Protein AF-A0A6J3GTP8-F1 (afdb_monomer)

InterPro domains:
  IPR017246 Snapin [PTHR31305] (2-106)
  IPR028119 Snapin/Pallidin/Snn1 [PF14712] (23-104)

Organism: Sapajus apella (NCBI:txid9515)

pLDDT: mean 83.68, std 18.58, range [39.62, 98.19]

Mean predicted aligned error: 17.19 Å

Secondary structure (DSSP, 8-state):
-----------------PPPHHHHHHHHHHHHHHHHHHHHHHHHHHHHHHHHHHHHHHHHHHHHHHHHHHHHT-----HHHHHHHHHHHHHHHHHHHHHHHHHHHHHHH--

Sequence (111 aa):
MAGAGSAAVSGAGTPVAGPTGRDLFAEGLLEFLRPAVQQLDSHVHAVRESQVELREQIDNLATELCRINEDQKVALDLDPYVKKLLNARRRVVLVNNILQNAQAWIWVIDN

Foldseek 3Di:
DDDDDDDDDDDDDPPPPDQDPVNVVVVVVCVVCVVVVVVVVVVVVVVVVVVVVVVVVVVVVVVVVVVVVVVPVVPVPCVVVVVVVVVVVVVVVVVVVVVVVVVVVVVVVVD

Solvent-accessible surface area (backbone atoms only — not comparable to full-atom values): 6621 Å² total; per-residue (Å²): 135,86,82,90,81,88,80,93,84,75,90,73,78,75,75,78,78,64,77,48,77,65,51,55,50,52,49,52,52,50,62,66,46,43,60,59,53,52,51,50,52,50,51,52,50,53,50,52,51,52,53,51,54,51,48,52,52,50,54,51,49,52,51,51,52,50,50,50,50,55,63,59,63,61,65,75,75,52,63,69,55,51,51,52,50,51,52,50,51,51,50,52,52,50,53,49,52,53,49,54,52,54,51,52,54,50,55,64,71,79,104

Structure (mmCIF, N/CA/C/O backbone):
data_AF-A0A6J3GTP8-F1
#
_entry.id   AF-A0A6J3GTP8-F1
#
loop_
_atom_site.group_PDB
_atom_site.id
_atom_site.type_symbol
_atom_site.label_atom_id
_atom_site.label_alt_id
_atom_site.label_comp_id
_atom_site.label_asym_id
_atom_site.label_entity_id
_atom_site.label_seq_id
_atom_site.pdbx_PDB_ins_code
_atom_site.Cartn_x
_atom_site.Cartn_y
_atom_site.Cartn_z
_atom_site.occupancy
_atom_site.B_iso_or_equiv
_atom_site.auth_seq_id
_atom_site.auth_comp_id
_atom_site.auth_asym_id
_atom_site.auth_atom_id
_atom_site.pdbx_PDB_model_num
ATOM 1 N N . MET A 1 1 ? -63.842 35.497 72.737 1.00 43.06 1 MET A N 1
ATOM 2 C CA . MET A 1 1 ? -64.300 34.371 71.895 1.00 43.06 1 MET A CA 1
ATOM 3 C C . MET A 1 1 ? -63.041 33.707 71.350 1.00 43.06 1 MET A C 1
ATOM 5 O O . MET A 1 1 ? -62.401 34.299 70.501 1.00 43.06 1 MET A O 1
ATOM 9 N N . ALA A 1 2 ? -62.436 32.793 72.114 1.00 41.97 2 ALA A N 1
ATOM 10 C CA . ALA A 1 2 ? -62.567 31.334 71.947 1.00 41.97 2 ALA A CA 1
ATOM 11 C C . ALA A 1 2 ? -61.969 30.869 70.593 1.00 41.97 2 ALA A C 1
ATOM 13 O O . ALA A 1 2 ? -62.424 31.326 69.559 1.00 41.97 2 ALA A O 1
ATOM 14 N N . GLY A 1 3 ? -60.954 30.008 70.516 1.00 41.97 3 GLY A N 1
ATOM 15 C CA . GLY A 1 3 ? -60.426 29.107 71.531 1.00 41.97 3 GLY A CA 1
ATOM 16 C C . GLY A 1 3 ? -59.023 28.586 71.218 1.00 41.97 3 GLY A C 1
ATOM 17 O O . GLY A 1 3 ? -58.453 28.815 70.155 1.00 41.97 3 GLY A O 1
ATOM 18 N N . ALA A 1 4 ? -58.490 27.909 72.229 1.00 49.91 4 ALA A N 1
ATOM 19 C CA . ALA A 1 4 ? -57.257 27.147 72.217 1.00 49.91 4 ALA A CA 1
ATOM 20 C C . ALA A 1 4 ? -57.395 25.850 71.403 1.00 49.91 4 ALA A C 1
ATOM 22 O O . ALA A 1 4 ? -58.482 25.285 71.303 1.00 49.91 4 ALA A O 1
ATOM 23 N N . GLY A 1 5 ? -56.266 25.344 70.907 1.00 43.97 5 GLY A N 1
ATOM 24 C CA . GLY A 1 5 ? -56.158 24.038 70.261 1.00 43.97 5 GLY A CA 1
ATOM 25 C C . GLY A 1 5 ? -54.718 23.539 70.284 1.00 43.97 5 GLY A C 1
ATOM 26 O O . GLY A 1 5 ? -54.001 23.645 69.299 1.00 43.97 5 GLY A O 1
ATOM 27 N N . SER A 1 6 ? -54.301 23.055 71.451 1.00 52.78 6 SER A N 1
ATOM 28 C CA . SER A 1 6 ? -53.083 22.275 71.680 1.00 52.78 6 SER A CA 1
ATOM 29 C C . SER A 1 6 ? -53.227 20.874 71.078 1.00 52.78 6 SER A C 1
ATOM 31 O O . SER A 1 6 ? -54.274 20.264 71.281 1.00 52.78 6 SER A O 1
ATOM 33 N N . ALA A 1 7 ? -52.189 20.346 70.420 1.00 41.19 7 ALA A N 1
ATOM 34 C CA . ALA A 1 7 ? -51.840 18.920 70.459 1.00 41.19 7 ALA A CA 1
ATOM 35 C C . ALA A 1 7 ? -50.484 18.673 69.780 1.00 41.19 7 ALA A C 1
ATOM 37 O O . ALA A 1 7 ? -50.348 18.719 68.560 1.00 41.19 7 ALA A O 1
ATOM 38 N N . ALA A 1 8 ? -49.485 18.370 70.604 1.00 50.09 8 ALA A N 1
ATOM 39 C CA . ALA A 1 8 ? -48.309 17.619 70.201 1.00 50.09 8 ALA A CA 1
ATOM 40 C C . ALA A 1 8 ? -48.705 16.167 69.890 1.00 50.09 8 ALA A C 1
ATOM 42 O O . ALA A 1 8 ? -49.363 15.554 70.722 1.00 50.09 8 ALA A O 1
ATOM 43 N N . VAL A 1 9 ? -48.287 15.636 68.737 1.00 43.69 9 VAL A N 1
ATOM 44 C CA . VAL A 1 9 ? -48.108 14.205 68.388 1.00 43.69 9 VAL A CA 1
ATOM 45 C C . VAL A 1 9 ? -47.603 14.217 66.931 1.00 43.69 9 VAL A C 1
ATOM 47 O O . VAL A 1 9 ? -48.075 15.015 66.137 1.00 43.69 9 VAL A O 1
ATOM 50 N N . SER A 1 10 ? -46.631 13.464 66.443 1.00 43.34 10 SER A N 1
ATOM 51 C CA . SER A 1 10 ? -45.935 12.286 66.919 1.00 43.34 10 SER A CA 1
ATOM 52 C C . SER A 1 10 ? -44.626 12.215 66.140 1.00 43.34 10 SER A C 1
ATOM 54 O O . SER A 1 10 ? -44.579 12.608 64.972 1.00 43.34 10 SER A O 1
ATOM 56 N N . GLY A 1 11 ? -43.584 11.664 66.755 1.00 48.56 11 GLY A N 1
ATOM 57 C CA . GLY A 1 11 ? -42.395 11.258 66.025 1.00 48.56 11 GLY A CA 1
ATOM 58 C C . GLY A 1 11 ? -42.757 10.276 64.912 1.00 48.56 11 GLY A C 1
ATOM 59 O O . GLY A 1 11 ? -43.369 9.240 65.154 1.00 48.56 11 GLY A O 1
ATOM 60 N N . ALA A 1 12 ? -42.339 10.594 63.696 1.00 41.25 12 ALA A N 1
ATOM 61 C CA . ALA A 1 12 ? -42.104 9.609 62.661 1.00 41.25 12 ALA A CA 1
ATOM 62 C C . ALA A 1 12 ? -40.650 9.801 62.256 1.00 41.25 12 ALA A C 1
ATOM 64 O O . ALA A 1 12 ? -40.330 10.589 61.367 1.00 41.25 12 ALA A O 1
ATOM 65 N N . GLY A 1 13 ? -39.762 9.126 62.991 1.00 39.62 13 GLY A N 1
ATOM 66 C CA . GLY A 1 13 ? -38.442 8.831 62.469 1.00 39.62 13 GLY A CA 1
ATOM 67 C C . GLY A 1 13 ? -38.659 8.199 61.106 1.00 39.62 13 GLY A C 1
ATOM 68 O O . GLY A 1 13 ? -39.294 7.150 60.999 1.00 39.62 13 GLY A O 1
ATOM 69 N N . THR A 1 14 ? -38.206 8.886 60.064 1.00 46.69 14 THR A N 1
ATOM 70 C CA . THR A 1 14 ? -38.001 8.269 58.767 1.00 46.69 14 THR A CA 1
ATOM 71 C C . THR A 1 14 ? -37.188 7.009 59.037 1.00 46.69 14 THR A C 1
ATOM 73 O O . THR A 1 14 ? -36.097 7.115 59.607 1.00 46.69 14 THR A O 1
ATOM 76 N N . PRO A 1 15 ? -37.699 5.804 58.719 1.00 47.44 15 PRO A N 1
ATOM 77 C CA . PRO A 1 15 ? -36.832 4.652 58.724 1.00 47.44 15 PRO A CA 1
ATOM 78 C C . PRO A 1 15 ? -35.790 4.991 57.669 1.00 47.44 15 PRO A C 1
ATOM 80 O O . PRO A 1 15 ? -36.115 5.154 56.491 1.00 47.44 15 PRO A O 1
ATOM 83 N N . VAL A 1 16 ? -34.552 5.206 58.113 1.00 53.72 16 VAL A N 1
ATOM 84 C CA . VAL A 1 16 ? -33.412 5.149 57.217 1.00 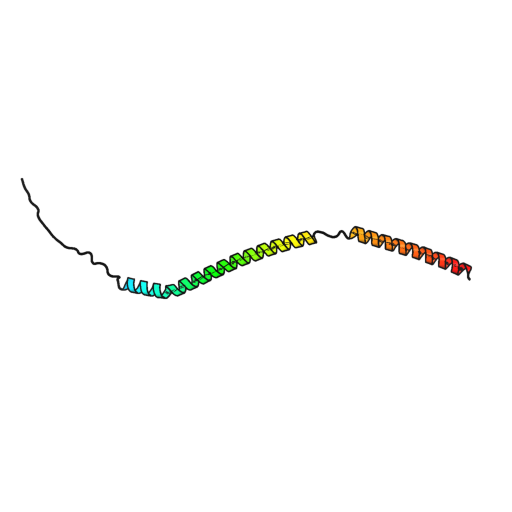53.72 16 VAL A CA 1
ATOM 85 C C . VAL A 1 16 ? -33.558 3.774 56.575 1.00 53.72 16 VAL A C 1
ATOM 87 O O . VAL A 1 16 ? -33.486 2.745 57.249 1.00 53.72 16 VAL A O 1
ATOM 90 N N . ALA A 1 17 ? -33.982 3.757 55.314 1.00 55.81 17 ALA A N 1
ATOM 91 C CA . ALA A 1 17 ? -34.091 2.535 54.556 1.00 55.81 17 ALA A CA 1
ATOM 92 C C . ALA A 1 17 ? -32.646 2.097 54.358 1.00 55.81 17 ALA A C 1
ATOM 94 O O . ALA A 1 17 ? -31.968 2.539 53.433 1.00 55.81 17 ALA A O 1
ATOM 95 N N . GLY A 1 18 ? -32.142 1.309 55.310 1.00 63.00 18 GLY A N 1
ATOM 96 C CA . GLY A 1 18 ? -30.959 0.504 55.080 1.00 63.00 18 GLY A CA 1
ATOM 97 C C . GLY A 1 18 ? -31.180 -0.258 53.776 1.00 63.00 18 GLY A C 1
ATOM 98 O O . GLY A 1 18 ? -32.334 -0.594 53.470 1.00 63.00 18 GLY A O 1
ATOM 99 N N . PRO A 1 19 ? -30.118 -0.471 52.988 1.00 60.38 19 PRO A N 1
ATOM 100 C CA . PRO A 1 19 ? -30.245 -1.070 51.670 1.00 60.38 19 PRO A CA 1
ATOM 101 C C . PRO A 1 19 ? -31.067 -2.347 51.809 1.00 60.38 19 PRO A C 1
ATOM 103 O O . PRO A 1 19 ? -30.777 -3.206 52.649 1.00 60.38 19 PRO A O 1
ATOM 106 N N . THR A 1 20 ? -32.173 -2.423 51.067 1.00 77.56 20 THR A N 1
ATOM 107 C CA . THR A 1 20 ? -33.034 -3.600 51.147 1.00 77.56 20 THR A CA 1
ATOM 108 C C . THR A 1 20 ? -32.213 -4.808 50.694 1.00 77.56 20 THR A C 1
ATOM 110 O O . THR A 1 20 ? -31.277 -4.662 49.911 1.00 77.56 20 THR A O 1
ATOM 113 N N . GLY A 1 21 ? -32.534 -6.028 51.141 1.00 80.19 21 GLY A N 1
ATOM 114 C CA . GLY A 1 21 ? -31.805 -7.228 50.688 1.00 80.19 21 GLY A CA 1
ATOM 115 C C . GLY A 1 21 ? -31.741 -7.357 49.154 1.00 80.19 21 GLY A C 1
ATOM 116 O O . GLY A 1 21 ? -30.821 -7.965 48.613 1.00 80.19 21 GLY A O 1
ATOM 117 N N . ARG A 1 22 ? -32.683 -6.712 48.453 1.00 85.06 22 ARG A N 1
ATOM 118 C CA . ARG A 1 22 ? -32.702 -6.560 46.998 1.00 85.06 22 ARG A CA 1
ATOM 119 C C . ARG A 1 22 ? -31.601 -5.636 46.467 1.00 85.06 22 ARG A C 1
ATOM 121 O O . ARG A 1 22 ? -31.025 -5.950 45.432 1.00 85.06 22 ARG A O 1
ATOM 128 N N . ASP A 1 23 ? -31.310 -4.537 47.155 1.00 87.50 23 ASP A N 1
ATOM 129 C CA . ASP A 1 23 ? -30.273 -3.575 46.766 1.00 87.50 23 ASP A CA 1
ATOM 130 C C . ASP A 1 23 ? -28.876 -4.169 46.977 1.00 87.50 23 ASP A C 1
ATOM 132 O O . ASP A 1 23 ? -28.047 -4.105 46.077 1.00 87.50 23 ASP A O 1
ATOM 136 N N . LEU A 1 24 ? -28.655 -4.863 48.099 1.00 88.25 24 LEU A N 1
ATOM 137 C CA . LEU A 1 24 ? -27.399 -5.578 48.378 1.00 88.25 24 LEU A CA 1
ATOM 138 C C . LEU A 1 24 ? -27.125 -6.689 47.353 1.00 88.25 24 LEU A C 1
ATOM 140 O O . LEU A 1 24 ? -25.993 -6.885 46.915 1.00 88.25 24 LEU A O 1
ATOM 144 N N . PHE A 1 25 ? -28.168 -7.417 46.948 1.00 91.38 25 PHE A N 1
ATOM 145 C CA . PHE A 1 25 ? -28.054 -8.438 45.909 1.00 91.38 25 PHE A CA 1
ATOM 146 C C . PHE A 1 25 ? -27.765 -7.829 44.532 1.00 91.38 25 PHE A C 1
ATOM 148 O O . PHE A 1 25 ? -26.906 -8.328 43.804 1.00 91.38 25 PHE A O 1
ATOM 155 N N . ALA A 1 26 ? -28.465 -6.750 44.172 1.00 91.69 26 ALA A N 1
ATOM 156 C CA . ALA A 1 26 ? -28.234 -6.044 42.916 1.00 91.69 26 ALA A CA 1
ATOM 157 C C . ALA A 1 26 ? -26.812 -5.468 42.849 1.00 91.69 26 ALA A C 1
ATOM 159 O O . ALA A 1 26 ? -26.161 -5.572 41.811 1.00 91.69 26 ALA A O 1
ATOM 160 N N . GLU A 1 27 ? -26.311 -4.923 43.956 1.00 92.06 27 GLU A N 1
ATOM 161 C CA . GLU A 1 27 ? -24.948 -4.411 44.067 1.00 92.06 27 GLU A CA 1
ATOM 162 C C . GLU A 1 27 ? -23.911 -5.528 43.917 1.00 92.06 27 GLU A C 1
ATOM 164 O O . GLU A 1 27 ? -23.019 -5.411 43.079 1.00 92.06 27 GLU A O 1
ATOM 169 N N . GLY A 1 28 ? -24.094 -6.666 44.596 1.00 93.38 28 GLY A N 1
ATOM 170 C CA . GLY A 1 28 ? -23.220 -7.831 44.430 1.00 93.38 28 GLY A CA 1
ATOM 171 C C . GLY A 1 28 ? -23.214 -8.394 43.001 1.00 93.38 28 GLY A C 1
ATOM 172 O O . GLY A 1 28 ? -22.165 -8.781 42.487 1.00 93.38 28 GLY A O 1
ATOM 173 N N . LEU A 1 29 ? -24.363 -8.394 42.315 1.00 94.12 29 LEU A N 1
ATOM 174 C CA . LEU A 1 29 ? -24.451 -8.809 40.911 1.00 94.12 29 LEU A CA 1
ATOM 175 C C . LEU A 1 29 ? -23.733 -7.825 39.975 1.00 94.12 29 LEU A C 1
ATOM 177 O O . LEU A 1 29 ? -23.052 -8.247 39.040 1.00 94.12 29 LEU A O 1
ATOM 181 N N . LEU A 1 30 ? -23.859 -6.518 40.220 1.00 91.81 30 LEU A N 1
ATOM 182 C CA . LEU A 1 30 ? -23.139 -5.493 39.460 1.00 91.81 30 LEU A CA 1
ATOM 183 C C . LEU A 1 30 ? -21.632 -5.576 39.688 1.00 91.81 30 LEU A C 1
ATOM 185 O O . LEU A 1 30 ? -20.862 -5.408 38.745 1.00 91.81 30 LEU A O 1
ATOM 189 N N . GLU A 1 31 ? -21.206 -5.845 40.916 1.00 94.00 31 GLU A N 1
ATOM 190 C CA . GLU A 1 31 ? -19.798 -5.997 41.268 1.00 94.00 31 GLU A CA 1
ATOM 191 C C . GLU A 1 31 ? -19.192 -7.253 40.630 1.00 94.00 31 GLU A C 1
ATOM 193 O O . GLU A 1 31 ? -18.080 -7.203 40.105 1.00 94.00 31 GLU A O 1
ATOM 198 N N . PHE A 1 32 ? -19.971 -8.334 40.540 1.00 95.56 32 PHE A N 1
ATOM 199 C CA . PHE A 1 32 ? -19.606 -9.535 39.791 1.00 95.56 32 PHE A CA 1
ATOM 200 C C . PHE A 1 32 ? -19.488 -9.294 38.275 1.00 95.56 32 PHE A C 1
ATOM 202 O O . PHE A 1 32 ? -18.561 -9.795 37.641 1.00 95.56 32 PHE A O 1
ATOM 209 N N . LEU A 1 33 ? -20.402 -8.521 37.674 1.00 95.06 33 LEU A N 1
ATOM 210 C CA . LEU A 1 33 ? -20.398 -8.244 36.229 1.00 95.06 33 LEU A CA 1
ATOM 211 C C . LEU A 1 33 ? -19.394 -7.160 35.812 1.00 95.06 33 LEU A C 1
ATOM 213 O O . LEU A 1 33 ? -18.968 -7.128 34.656 1.00 95.06 33 LEU A O 1
ATOM 217 N N . ARG A 1 34 ? -18.996 -6.280 36.735 1.00 95.38 34 ARG A N 1
ATOM 218 C CA . ARG A 1 34 ? -18.054 -5.178 36.498 1.00 95.38 34 ARG A CA 1
ATOM 219 C C . ARG A 1 34 ? -16.780 -5.584 35.740 1.00 95.38 34 ARG A C 1
ATOM 221 O O . ARG A 1 34 ? -16.493 -4.919 34.745 1.00 95.38 34 ARG A O 1
ATOM 228 N N . PRO A 1 35 ? -16.034 -6.640 36.122 1.00 95.44 35 PRO A N 1
ATOM 229 C CA . PRO A 1 35 ? -14.835 -7.046 35.386 1.00 95.44 35 PRO A CA 1
ATOM 230 C C . PRO A 1 35 ? -15.132 -7.461 33.938 1.00 95.44 35 PRO A C 1
ATOM 232 O O . PRO A 1 35 ? -14.366 -7.119 33.042 1.00 95.44 35 PRO A O 1
ATOM 235 N N . ALA A 1 36 ? -16.261 -8.130 33.678 1.00 96.00 36 ALA A N 1
ATOM 236 C CA . ALA A 1 36 ? -16.642 -8.529 32.323 1.00 96.00 36 ALA A CA 1
ATOM 237 C C . ALA A 1 36 ? -16.977 -7.314 31.440 1.00 96.00 36 ALA A C 1
ATOM 239 O O . ALA A 1 36 ? -16.579 -7.262 30.277 1.00 96.00 36 ALA A O 1
ATOM 240 N N . VAL A 1 37 ? -17.660 -6.310 32.001 1.00 96.31 37 VAL A N 1
ATOM 241 C CA . VAL A 1 37 ? -17.970 -5.056 31.294 1.00 96.31 37 VAL A CA 1
ATOM 242 C C . VAL A 1 37 ? -16.697 -4.260 31.002 1.00 96.31 37 VAL A C 1
ATOM 244 O O . VAL A 1 37 ? -16.531 -3.776 29.888 1.00 96.31 37 VAL A O 1
ATOM 247 N N . GLN A 1 38 ? -15.775 -4.165 31.963 1.00 97.12 38 GLN A N 1
ATOM 248 C CA . GLN A 1 38 ? -14.488 -3.487 31.768 1.00 97.12 38 GLN A CA 1
ATOM 249 C C . GLN A 1 38 ? -13.628 -4.180 30.707 1.00 97.12 38 GLN A C 1
ATOM 251 O O . GLN A 1 38 ? -13.015 -3.517 29.872 1.00 97.12 38 GLN A O 1
ATOM 256 N N . GLN A 1 39 ? -13.607 -5.513 30.707 1.00 97.38 39 GLN A N 1
ATOM 257 C CA . GLN A 1 39 ? -12.888 -6.280 29.699 1.00 97.38 39 GLN A CA 1
ATOM 258 C C . GLN A 1 39 ? -13.490 -6.062 28.305 1.00 97.38 39 GLN A C 1
ATOM 260 O O . GLN A 1 39 ? -12.753 -5.823 27.350 1.00 97.38 39 GLN A O 1
ATOM 265 N N . LEU A 1 40 ? -14.821 -6.086 28.184 1.00 97.38 40 LEU A N 1
ATOM 266 C CA . LEU A 1 40 ? -15.501 -5.783 26.926 1.00 97.38 40 LEU A CA 1
ATOM 267 C C . LEU A 1 40 ? -15.181 -4.363 26.441 1.00 97.38 40 LEU A C 1
ATOM 269 O O . LEU A 1 40 ? -14.870 -4.187 25.266 1.00 97.38 40 LEU A O 1
ATOM 273 N N . ASP A 1 41 ? -15.216 -3.372 27.330 1.00 98.00 41 ASP A N 1
ATOM 274 C CA . ASP A 1 41 ? -14.910 -1.981 26.987 1.00 98.00 41 ASP A CA 1
ATOM 275 C C . ASP A 1 41 ? -13.462 -1.812 26.501 1.00 98.00 41 ASP A C 1
ATOM 277 O O . ASP A 1 41 ? -13.212 -1.145 25.496 1.00 98.00 41 ASP A O 1
ATOM 281 N N . SER A 1 42 ? -12.514 -2.508 27.137 1.00 97.75 42 SER A N 1
ATOM 282 C CA . SER A 1 42 ? -11.121 -2.566 26.686 1.00 97.75 42 SER A CA 1
ATOM 283 C C . SER A 1 42 ? -10.992 -3.187 25.291 1.00 97.75 42 SER A C 1
ATOM 285 O O . SER A 1 42 ? -10.293 -2.638 24.439 1.00 97.75 42 SER A O 1
ATOM 287 N N . HIS A 1 43 ? -11.705 -4.283 25.014 1.00 97.88 43 HIS A N 1
ATOM 288 C CA . HIS A 1 43 ? -11.716 -4.885 23.680 1.00 97.88 43 HIS A CA 1
ATOM 289 C C . HIS A 1 43 ? -12.334 -3.954 22.629 1.00 97.88 43 HIS A C 1
ATOM 291 O O . HIS A 1 43 ? -11.802 -3.849 21.525 1.00 97.88 43 HIS A O 1
ATOM 297 N N . VAL A 1 44 ? -13.421 -3.250 22.960 1.00 98.19 44 VAL A N 1
ATOM 298 C CA . VAL A 1 44 ? -14.045 -2.262 22.065 1.00 98.19 44 VAL A CA 1
ATOM 299 C C . VAL A 1 44 ? -13.075 -1.122 21.753 1.00 98.19 44 VAL A C 1
ATOM 301 O O . VAL A 1 44 ? -12.944 -0.742 20.588 1.00 98.19 44 VAL A O 1
ATOM 304 N N . HIS A 1 45 ? -12.355 -0.618 22.758 1.00 98.06 45 HIS A N 1
ATOM 305 C CA . HIS A 1 45 ? -11.322 0.398 22.562 1.00 98.06 45 HIS A CA 1
ATOM 306 C C . HIS A 1 45 ? -10.197 -0.104 21.651 1.00 98.06 45 HIS A C 1
ATOM 308 O O . HIS A 1 45 ? -9.893 0.554 20.658 1.00 98.06 45 HIS A O 1
ATOM 314 N N . ALA A 1 46 ? -9.655 -1.296 21.911 1.00 97.25 46 ALA A N 1
ATOM 315 C CA . ALA A 1 46 ? -8.587 -1.878 21.097 1.00 97.25 46 ALA A CA 1
ATOM 316 C C . ALA A 1 46 ? -9.009 -2.084 19.631 1.00 97.25 46 ALA A C 1
ATOM 318 O O . ALA A 1 46 ? -8.259 -1.778 18.703 1.00 97.25 46 ALA A O 1
ATOM 319 N N . VAL A 1 47 ? -10.238 -2.558 19.397 1.00 98.00 47 VAL A N 1
ATOM 320 C CA . VAL A 1 47 ? -10.782 -2.697 18.037 1.00 98.00 47 VAL A CA 1
ATOM 321 C C . VAL A 1 47 ? -10.914 -1.333 17.369 1.00 98.00 47 VAL A C 1
ATOM 323 O O . VAL A 1 47 ? -10.568 -1.189 16.199 1.00 98.00 47 VAL A O 1
ATOM 326 N N . ARG A 1 48 ? -11.393 -0.318 18.094 1.00 97.50 48 ARG A N 1
ATOM 327 C CA . ARG A 1 48 ? -11.526 1.037 17.555 1.00 97.50 48 ARG A CA 1
ATOM 328 C C . ARG A 1 48 ? -10.172 1.617 17.151 1.00 97.50 48 ARG A C 1
ATOM 330 O O . ARG A 1 48 ? -10.088 2.213 16.082 1.00 97.50 48 ARG A O 1
ATOM 337 N N . GLU A 1 49 ? -9.141 1.438 17.970 1.00 97.75 49 GLU A N 1
ATOM 338 C CA . GLU A 1 49 ? -7.773 1.867 17.656 1.00 97.75 49 GLU A CA 1
ATOM 339 C C . GLU A 1 49 ? -7.243 1.161 16.406 1.00 97.75 49 GLU A C 1
ATOM 341 O O . GLU A 1 49 ? -6.838 1.828 15.456 1.00 97.75 49 GLU A O 1
ATOM 346 N N . SER A 1 50 ? -7.368 -0.167 16.342 1.00 96.38 50 SER A N 1
ATOM 347 C CA . SER A 1 50 ? -6.950 -0.949 15.172 1.00 96.38 50 SER A CA 1
ATOM 348 C C . SER A 1 50 ? -7.680 -0.533 13.887 1.00 96.38 50 SER A C 1
ATOM 350 O O . SER A 1 50 ? -7.081 -0.489 12.816 1.00 96.38 50 SER A O 1
ATOM 352 N N . GLN A 1 51 ? -8.965 -0.176 13.975 1.00 96.25 51 GLN A N 1
ATOM 353 C CA . GLN A 1 51 ? -9.737 0.319 12.829 1.00 96.25 51 GLN A CA 1
ATOM 354 C C . GLN A 1 51 ? -9.287 1.708 12.360 1.00 96.25 51 GLN A C 1
ATOM 356 O O . GLN A 1 51 ? -9.344 1.998 11.164 1.00 96.25 51 GLN A O 1
ATOM 361 N N . VAL A 1 52 ? -8.858 2.579 13.279 1.00 96.69 52 VAL A N 1
ATOM 362 C CA . VAL A 1 52 ? -8.285 3.884 12.919 1.00 96.69 52 VAL A CA 1
ATOM 363 C C . VAL A 1 52 ? -6.943 3.687 12.220 1.00 96.69 52 VAL A C 1
ATOM 365 O O . VAL A 1 52 ? -6.763 4.217 11.127 1.00 96.69 52 VAL A O 1
ATOM 368 N N . GLU A 1 53 ? -6.061 2.863 12.786 1.00 96.81 53 GLU A N 1
ATOM 369 C CA . GLU A 1 53 ? -4.756 2.553 12.193 1.00 96.81 53 GLU A CA 1
ATOM 370 C C . GLU A 1 53 ? -4.900 1.922 10.801 1.00 96.81 53 GLU A C 1
ATOM 372 O O . GLU A 1 53 ? -4.244 2.343 9.850 1.00 96.81 53 GLU A O 1
ATOM 377 N N . LEU A 1 54 ? -5.809 0.954 10.643 1.00 96.25 54 LEU A N 1
ATOM 378 C CA . LEU A 1 54 ? -6.067 0.325 9.350 1.00 96.25 54 LEU A CA 1
ATOM 379 C C . LEU A 1 54 ? -6.537 1.346 8.310 1.00 96.25 54 LEU A C 1
ATOM 381 O O . LEU A 1 54 ? -6.121 1.279 7.154 1.00 96.25 54 LEU A O 1
ATOM 385 N N . ARG A 1 55 ? -7.391 2.301 8.702 1.00 95.06 55 ARG A N 1
ATOM 386 C CA . ARG A 1 55 ? -7.833 3.361 7.791 1.00 95.06 55 ARG A CA 1
ATOM 387 C C . ARG A 1 55 ? -6.665 4.241 7.356 1.00 95.06 55 ARG A C 1
ATOM 389 O O . ARG A 1 55 ? -6.521 4.473 6.162 1.00 95.06 55 ARG A O 1
ATOM 396 N N . GLU A 1 56 ? -5.803 4.647 8.284 1.00 96.38 56 GLU A N 1
ATOM 397 C CA . GLU A 1 56 ? -4.594 5.411 7.951 1.00 96.38 56 GLU A CA 1
ATOM 398 C C . GLU A 1 56 ? -3.667 4.628 7.010 1.00 96.38 56 GLU A C 1
ATOM 400 O O . GLU A 1 56 ? -3.155 5.180 6.038 1.00 96.38 56 GLU A O 1
ATOM 405 N N . GLN A 1 57 ? -3.485 3.324 7.239 1.00 95.75 57 GLN A N 1
ATOM 406 C CA . GLN A 1 57 ? -2.697 2.466 6.350 1.00 95.75 57 GLN A CA 1
ATOM 407 C C . GLN A 1 57 ? -3.308 2.364 4.945 1.00 95.75 57 GLN A C 1
ATOM 409 O O . GLN A 1 57 ? -2.570 2.413 3.958 1.00 95.75 57 GLN A O 1
ATOM 414 N N . ILE A 1 58 ? -4.636 2.253 4.836 1.00 95.81 58 ILE A N 1
ATOM 415 C CA . ILE A 1 58 ? -5.348 2.248 3.549 1.00 95.81 58 ILE A CA 1
ATOM 416 C C . ILE A 1 58 ? -5.155 3.582 2.821 1.00 95.81 58 ILE A C 1
ATOM 418 O O . ILE A 1 58 ? -4.829 3.576 1.633 1.00 95.81 58 ILE A O 1
ATOM 422 N N . ASP A 1 59 ? -5.309 4.708 3.517 1.00 95.19 59 ASP A N 1
ATOM 423 C CA . ASP A 1 59 ? -5.158 6.047 2.935 1.00 95.19 59 ASP A CA 1
ATOM 424 C C . ASP A 1 59 ? -3.710 6.297 2.468 1.00 95.19 59 ASP A C 1
ATOM 426 O O . ASP A 1 59 ? -3.473 6.806 1.365 1.00 95.19 59 ASP A O 1
ATOM 430 N N . ASN A 1 60 ? -2.726 5.859 3.258 1.00 96.00 60 ASN A N 1
ATOM 431 C CA . ASN A 1 60 ? -1.310 5.909 2.893 1.00 96.00 60 ASN A CA 1
ATOM 432 C C . ASN A 1 60 ? -1.015 5.053 1.654 1.00 96.00 60 ASN A C 1
ATOM 434 O O . ASN A 1 60 ? -0.371 5.523 0.715 1.00 96.00 60 ASN A O 1
ATOM 438 N N . LEU A 1 61 ? -1.522 3.816 1.612 1.00 95.94 61 LEU A N 1
ATOM 439 C CA . LEU A 1 61 ? -1.355 2.931 0.459 1.00 95.94 61 LEU A CA 1
ATOM 440 C C . LEU A 1 61 ? -2.012 3.513 -0.798 1.00 95.94 61 LEU A C 1
ATOM 442 O O . LEU A 1 61 ? -1.411 3.479 -1.869 1.00 95.94 61 LEU A O 1
ATOM 446 N N . ALA A 1 62 ? -3.220 4.068 -0.684 1.00 92.38 62 ALA A N 1
ATOM 447 C CA . ALA A 1 62 ? -3.903 4.716 -1.801 1.00 92.38 62 ALA A CA 1
ATOM 448 C C . ALA A 1 62 ? -3.090 5.899 -2.350 1.00 92.38 62 ALA A C 1
ATOM 450 O O . ALA A 1 62 ? -2.961 6.052 -3.566 1.00 92.38 62 ALA A O 1
ATOM 451 N N . THR A 1 63 ? -2.482 6.689 -1.462 1.00 93.88 63 THR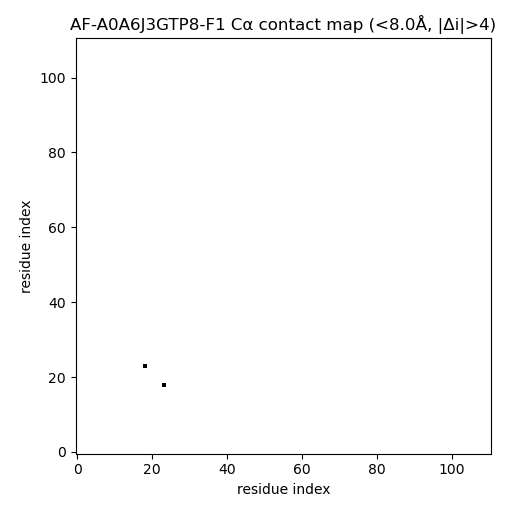 A N 1
ATOM 452 C CA . THR A 1 63 ? -1.606 7.808 -1.832 1.00 93.88 63 THR A CA 1
ATOM 453 C C . THR A 1 63 ? -0.348 7.325 -2.557 1.00 93.88 63 THR A C 1
ATOM 455 O O . THR A 1 63 ? -0.014 7.846 -3.621 1.00 93.88 63 THR A O 1
ATOM 458 N N . GLU A 1 64 ? 0.322 6.292 -2.041 1.00 94.00 64 GLU A N 1
ATOM 459 C CA . GLU A 1 64 ? 1.501 5.700 -2.686 1.00 94.00 64 GLU A CA 1
ATOM 460 C C . GLU A 1 64 ? 1.163 5.087 -4.053 1.00 94.00 64 GLU A C 1
ATOM 462 O O . GLU A 1 64 ? 1.908 5.277 -5.013 1.00 94.00 64 GLU A O 1
ATOM 467 N N . LEU A 1 65 ? 0.015 4.414 -4.186 1.00 89.75 65 LEU A N 1
ATOM 468 C CA . LEU A 1 65 ? -0.453 3.884 -5.470 1.00 89.75 65 LEU A CA 1
ATOM 469 C C . LEU A 1 65 ? -0.751 4.998 -6.478 1.00 89.75 65 LEU A C 1
ATOM 471 O O . LEU A 1 65 ? -0.416 4.853 -7.655 1.00 89.75 65 LEU A O 1
ATOM 475 N N . CYS A 1 66 ? -1.335 6.116 -6.040 1.00 87.56 66 CYS A N 1
ATOM 476 C CA . CYS A 1 66 ? -1.511 7.296 -6.885 1.00 87.56 66 CYS A CA 1
ATOM 477 C C . CYS A 1 66 ? -0.164 7.869 -7.338 1.00 87.56 66 CYS A C 1
ATOM 479 O O . CYS A 1 66 ? 0.003 8.100 -8.535 1.00 87.56 66 CYS A O 1
ATOM 481 N N . ARG A 1 67 ? 0.812 8.007 -6.429 1.00 89.38 67 ARG A N 1
ATOM 482 C CA . ARG A 1 67 ? 2.161 8.490 -6.765 1.00 89.38 67 A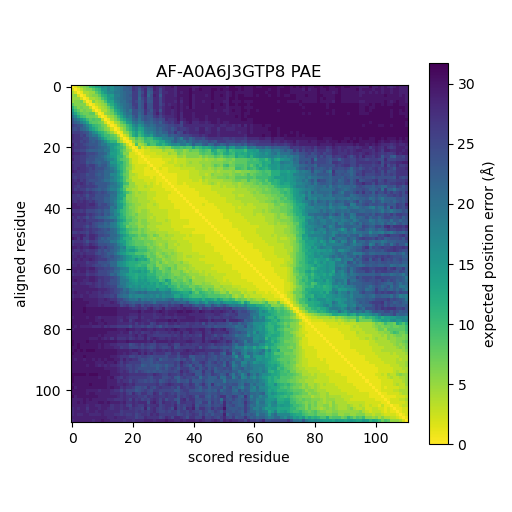RG A CA 1
ATOM 483 C C . ARG A 1 67 ? 2.851 7.573 -7.775 1.00 89.38 67 ARG A C 1
ATOM 485 O O . ARG A 1 67 ? 3.319 8.038 -8.804 1.00 89.38 67 ARG A O 1
ATOM 492 N N . ILE A 1 68 ? 2.835 6.260 -7.537 1.00 85.38 68 ILE A N 1
ATOM 493 C CA . ILE A 1 68 ? 3.407 5.267 -8.460 1.00 85.38 68 ILE A CA 1
ATOM 494 C C . ILE A 1 68 ? 2.717 5.329 -9.824 1.00 85.38 68 ILE A C 1
ATOM 496 O O . ILE A 1 68 ? 3.381 5.259 -10.853 1.00 85.38 68 ILE A O 1
ATOM 500 N N . ASN A 1 69 ? 1.392 5.458 -9.856 1.00 79.94 69 ASN A N 1
ATOM 501 C CA . ASN A 1 69 ? 0.640 5.590 -11.100 1.00 79.94 69 ASN A CA 1
ATOM 502 C C . ASN A 1 69 ? 1.007 6.874 -11.859 1.00 79.94 69 ASN A C 1
ATOM 504 O O . ASN A 1 69 ? 1.071 6.852 -13.081 1.00 79.94 69 ASN A O 1
ATOM 508 N N . GLU A 1 70 ? 1.260 7.986 -11.172 1.00 80.06 70 GLU A N 1
ATOM 509 C CA . GLU A 1 70 ? 1.748 9.225 -11.788 1.00 80.06 70 GLU A CA 1
ATOM 510 C C . GLU A 1 70 ? 3.180 9.078 -12.319 1.00 80.06 70 GLU A C 1
ATOM 512 O O . GL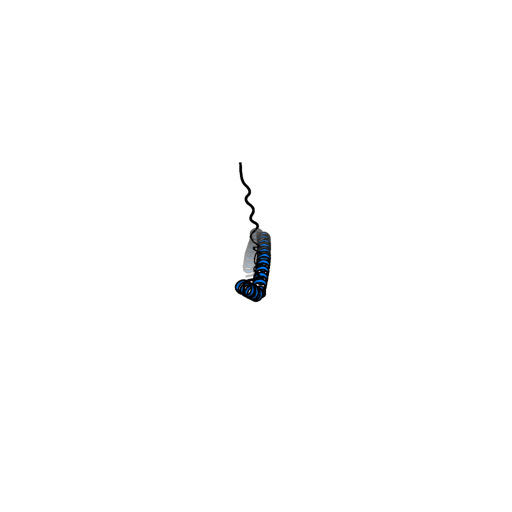U A 1 70 ? 3.440 9.436 -13.469 1.00 80.06 70 GLU A O 1
ATOM 517 N N . ASP A 1 71 ? 4.070 8.457 -11.545 1.00 75.31 71 ASP A N 1
ATOM 518 C CA . ASP A 1 71 ? 5.447 8.159 -11.952 1.00 75.31 71 ASP A CA 1
ATOM 519 C C . ASP A 1 71 ? 5.484 7.217 -13.173 1.00 75.31 71 ASP A C 1
ATOM 521 O O . ASP A 1 71 ? 6.252 7.420 -14.114 1.00 75.31 71 ASP A O 1
ATOM 525 N N . GLN A 1 72 ? 4.611 6.204 -13.2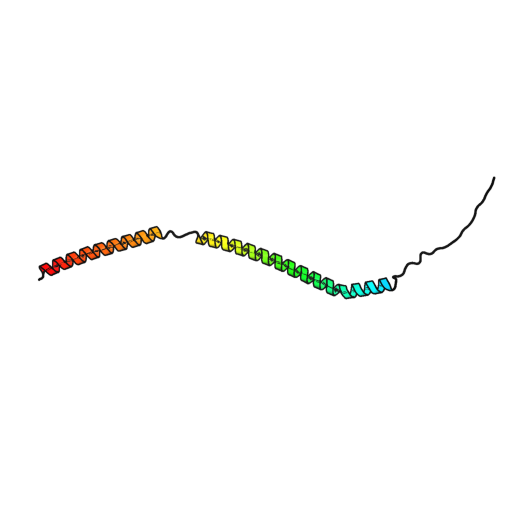05 1.00 67.38 72 GLN A N 1
ATOM 526 C CA . GLN A 1 72 ? 4.466 5.269 -14.328 1.00 67.38 72 GLN A CA 1
ATOM 527 C C . GLN A 1 72 ? 3.748 5.886 -15.537 1.00 67.38 72 GLN A C 1
ATOM 529 O O . GLN A 1 72 ? 3.976 5.459 -16.670 1.00 67.38 72 GLN A O 1
ATOM 534 N N . LYS A 1 73 ? 2.901 6.902 -15.328 1.00 58.62 73 LYS A N 1
ATOM 535 C CA . LYS A 1 73 ? 2.260 7.684 -16.399 1.00 58.62 73 LYS A CA 1
ATOM 536 C C . LYS A 1 73 ? 3.224 8.598 -17.143 1.00 58.62 73 LYS A C 1
ATOM 538 O O . LYS A 1 73 ? 2.828 9.150 -18.173 1.00 58.62 73 LYS A O 1
ATOM 543 N N . VAL A 1 74 ? 4.493 8.683 -16.735 1.00 55.59 74 VAL A N 1
ATOM 544 C CA . VAL A 1 74 ? 5.576 8.991 -17.676 1.00 55.59 74 VAL A CA 1
ATOM 545 C C . VAL A 1 74 ? 5.722 7.789 -18.613 1.00 55.59 74 VAL A C 1
ATOM 547 O O . VAL A 1 74 ? 6.679 7.020 -18.560 1.00 55.59 74 VAL A O 1
ATOM 550 N N . ALA A 1 75 ? 4.724 7.608 -19.479 1.00 59.03 75 ALA A N 1
ATOM 551 C CA . ALA A 1 75 ? 4.815 6.737 -20.625 1.00 59.03 75 ALA A CA 1
ATOM 552 C C . ALA A 1 75 ? 5.989 7.268 -21.444 1.00 59.03 75 ALA A C 1
ATOM 554 O O . ALA A 1 75 ? 5.878 8.291 -22.121 1.00 59.03 75 ALA A O 1
ATOM 555 N N . LEU A 1 76 ? 7.146 6.620 -21.310 1.00 63.06 76 LEU A N 1
ATOM 556 C CA . LEU A 1 76 ? 8.258 6.812 -22.221 1.00 63.06 76 LEU A CA 1
ATOM 557 C C . LEU A 1 76 ? 7.684 6.618 -23.620 1.00 63.06 76 LEU A C 1
ATOM 559 O O . LEU A 1 76 ? 7.333 5.501 -23.992 1.00 63.06 76 LEU A O 1
ATOM 563 N N . ASP A 1 77 ? 7.531 7.711 -24.363 1.00 69.12 77 ASP A N 1
ATOM 564 C CA . ASP A 1 77 ? 7.114 7.643 -25.750 1.00 69.12 77 ASP A CA 1
ATOM 565 C C . ASP A 1 77 ? 8.225 6.905 -26.504 1.00 69.12 77 ASP A C 1
ATOM 567 O O . ASP A 1 77 ? 9.315 7.433 -26.752 1.00 69.12 77 ASP A O 1
ATOM 571 N N . LEU A 1 78 ? 7.990 5.618 -26.757 1.00 79.19 78 LEU A N 1
ATOM 572 C CA . LEU A 1 78 ? 8.924 4.749 -27.457 1.00 79.19 78 LEU A CA 1
ATOM 573 C C . LEU A 1 78 ? 8.839 4.971 -28.971 1.00 79.19 78 LEU A C 1
ATOM 575 O O . LEU A 1 78 ? 9.768 4.570 -29.675 1.00 79.19 78 LEU A O 1
ATOM 579 N N . ASP A 1 79 ? 7.811 5.654 -29.491 1.00 84.25 79 ASP A N 1
ATOM 580 C CA . ASP A 1 79 ? 7.636 5.875 -30.930 1.00 84.25 79 ASP A CA 1
ATOM 581 C C . ASP A 1 79 ? 8.827 6.598 -31.583 1.00 84.25 79 ASP A C 1
ATOM 583 O O . ASP A 1 79 ? 9.268 6.164 -32.654 1.00 84.25 79 ASP A O 1
ATOM 587 N N . PRO A 1 80 ? 9.424 7.653 -30.992 1.00 89.88 80 PRO A N 1
ATOM 588 C CA . PRO A 1 80 ? 10.649 8.266 -31.496 1.00 89.88 80 PRO A CA 1
ATOM 589 C C . PRO A 1 80 ? 11.816 7.277 -31.605 1.00 89.88 80 PRO A C 1
ATOM 591 O O . PRO A 1 80 ? 12.577 7.320 -32.577 1.00 89.88 80 PRO A O 1
ATOM 594 N N . TYR A 1 81 ? 11.963 6.372 -30.636 1.00 89.38 81 TYR A N 1
ATOM 595 C CA . TYR A 1 81 ? 13.038 5.377 -30.614 1.00 89.38 81 TYR A CA 1
ATOM 596 C C . TYR A 1 81 ? 12.779 4.242 -31.607 1.00 89.38 81 TYR A C 1
ATOM 598 O O . TYR A 1 81 ? 13.681 3.874 -32.364 1.00 89.38 81 TYR A O 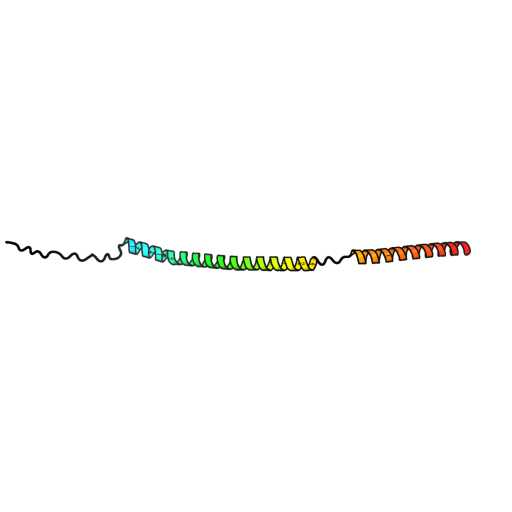1
ATOM 606 N N . VAL A 1 82 ? 11.538 3.763 -31.702 1.00 93.00 82 VAL A N 1
ATOM 607 C CA . VAL A 1 82 ? 11.093 2.795 -32.713 1.00 93.00 82 VAL A CA 1
ATOM 608 C C . VAL A 1 82 ? 11.286 3.367 -34.121 1.00 93.00 82 VAL A C 1
ATOM 610 O O . VAL A 1 82 ? 11.834 2.687 -34.989 1.00 93.00 82 VAL A O 1
ATOM 613 N N . LYS A 1 83 ? 10.945 4.642 -34.359 1.00 95.19 83 LYS A N 1
ATOM 614 C CA . LYS A 1 83 ? 11.197 5.334 -35.638 1.00 95.19 83 LYS A CA 1
ATOM 615 C C . LYS A 1 83 ? 12.690 5.415 -35.961 1.00 95.19 83 LYS A C 1
ATOM 617 O O . LYS A 1 83 ? 13.078 5.125 -37.095 1.00 95.19 83 LYS A O 1
ATOM 622 N N . LYS A 1 84 ? 13.542 5.762 -34.986 1.00 94.31 84 LYS A N 1
ATOM 623 C CA . LYS A 1 84 ? 15.009 5.762 -35.161 1.00 94.31 84 LYS A CA 1
ATOM 624 C C . LYS A 1 84 ? 15.533 4.367 -35.520 1.00 94.31 84 LYS A C 1
ATOM 626 O O . LYS A 1 84 ? 16.324 4.247 -36.458 1.00 94.31 84 LYS A O 1
ATOM 631 N N . LEU A 1 85 ? 15.050 3.321 -34.847 1.00 96.38 85 LEU A N 1
ATOM 632 C CA . LEU A 1 85 ? 15.425 1.931 -35.118 1.00 96.38 85 LEU A CA 1
ATOM 633 C C . LEU A 1 85 ? 14.971 1.472 -36.510 1.00 96.38 85 LEU A C 1
ATOM 635 O O . LEU A 1 85 ? 15.763 0.905 -37.261 1.00 96.38 85 LEU A O 1
ATOM 639 N N . LEU A 1 86 ? 13.730 1.767 -36.901 1.00 96.19 86 LEU A N 1
ATOM 640 C CA . LEU A 1 86 ? 13.215 1.449 -38.235 1.00 96.19 86 LEU A CA 1
ATOM 641 C C . LEU A 1 86 ? 13.991 2.178 -39.336 1.00 96.19 86 LEU A C 1
ATOM 643 O O . LEU A 1 86 ? 14.300 1.579 -40.365 1.00 96.1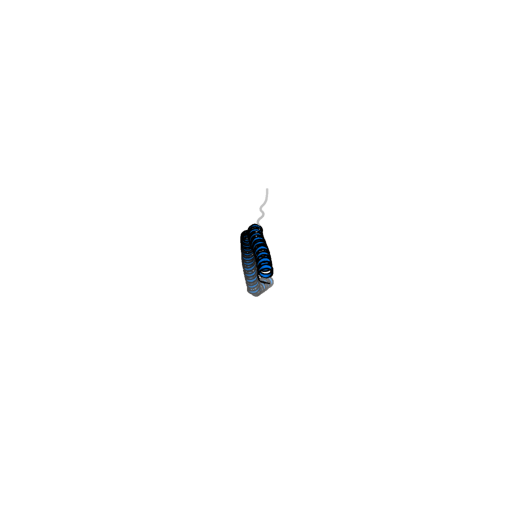9 86 LEU A O 1
ATOM 647 N N . ASN A 1 87 ? 14.363 3.440 -39.121 1.00 97.38 87 ASN A N 1
ATOM 648 C CA . ASN A 1 87 ? 15.199 4.182 -40.063 1.00 97.38 87 ASN A CA 1
ATOM 649 C C . ASN A 1 87 ? 16.615 3.599 -40.167 1.00 97.38 87 ASN A C 1
ATOM 651 O O . ASN A 1 87 ? 17.159 3.508 -41.267 1.00 97.38 87 ASN A O 1
ATOM 655 N N . ALA A 1 88 ? 17.216 3.162 -39.057 1.00 96.88 88 ALA A N 1
ATOM 656 C CA . ALA A 1 88 ? 18.484 2.436 -39.093 1.00 96.88 88 ALA A CA 1
ATOM 657 C C . ALA A 1 88 ? 18.350 1.111 -39.864 1.00 96.88 88 ALA A C 1
ATOM 659 O O . ALA A 1 88 ? 19.126 0.869 -40.786 1.00 96.88 88 ALA A O 1
ATOM 660 N N . ARG A 1 89 ? 17.313 0.313 -39.576 1.00 96.19 89 ARG A N 1
ATOM 661 C CA . ARG A 1 89 ? 17.018 -0.942 -40.284 1.00 96.19 89 ARG A CA 1
ATOM 662 C C . ARG A 1 89 ? 16.868 -0.729 -41.792 1.00 96.19 89 ARG A C 1
ATOM 664 O O . ARG A 1 89 ? 17.491 -1.449 -42.562 1.00 96.19 89 ARG A O 1
ATOM 671 N N . ARG A 1 90 ? 16.088 0.272 -42.223 1.00 97.62 90 ARG A N 1
ATOM 672 C CA . ARG A 1 90 ? 15.910 0.615 -43.649 1.00 97.62 90 ARG A CA 1
ATOM 673 C C . ARG A 1 90 ? 17.240 0.943 -44.327 1.00 97.62 90 ARG A C 1
ATOM 675 O O . ARG A 1 90 ? 17.496 0.443 -45.416 1.00 97.62 90 ARG A O 1
ATOM 682 N N . ARG A 1 91 ? 18.099 1.736 -43.674 1.00 96.75 91 ARG A N 1
ATOM 683 C CA . ARG A 1 91 ? 19.433 2.072 -44.202 1.00 96.75 91 ARG A CA 1
ATOM 684 C C . ARG A 1 91 ? 20.321 0.839 -44.343 1.00 96.75 91 ARG A C 1
ATOM 686 O O . ARG A 1 91 ? 20.950 0.681 -45.379 1.00 96.75 91 ARG A O 1
ATOM 693 N N . VAL A 1 92 ? 20.329 -0.052 -43.352 1.00 96.75 92 VAL A N 1
ATOM 694 C CA . VAL A 1 92 ? 21.086 -1.315 -43.422 1.00 96.75 92 VAL A CA 1
ATOM 695 C C . VAL A 1 92 ? 20.591 -2.190 -44.571 1.00 96.75 92 VAL A C 1
ATOM 697 O O . VAL A 1 92 ? 21.401 -2.703 -45.333 1.00 96.75 92 VAL A O 1
ATOM 700 N N . VAL A 1 93 ? 19.272 -2.324 -44.736 1.00 97.19 93 VAL A N 1
ATOM 701 C CA . VAL A 1 93 ? 18.684 -3.092 -45.845 1.00 97.19 93 VAL A CA 1
ATOM 702 C C . VAL A 1 93 ? 19.064 -2.492 -47.200 1.00 97.19 93 VAL A C 1
ATOM 704 O O . VAL A 1 93 ? 19.432 -3.239 -48.102 1.00 97.19 93 VAL A O 1
ATOM 707 N N . LEU A 1 94 ? 19.035 -1.163 -47.338 1.00 97.19 94 LEU A N 1
ATOM 708 C CA . LEU A 1 94 ? 19.453 -0.484 -48.567 1.00 97.19 94 LEU A CA 1
ATOM 709 C C . LEU A 1 94 ? 20.933 -0.734 -48.875 1.00 97.19 94 LEU A C 1
ATOM 711 O O . LEU A 1 94 ? 21.268 -1.111 -49.993 1.00 97.19 94 LEU A O 1
ATOM 715 N N . VAL A 1 95 ? 21.810 -0.558 -47.883 1.00 97.62 95 VAL A N 1
ATOM 716 C CA . VAL A 1 95 ? 23.248 -0.814 -48.040 1.00 97.62 95 VAL A CA 1
ATOM 717 C C . VAL A 1 95 ? 23.493 -2.271 -48.420 1.00 97.62 95 VAL A C 1
ATOM 719 O O . VAL A 1 95 ? 24.265 -2.533 -49.335 1.00 97.62 95 VAL A O 1
ATOM 722 N N . ASN A 1 96 ? 22.797 -3.213 -47.782 1.00 95.75 96 ASN A N 1
ATOM 723 C CA . ASN A 1 96 ? 22.893 -4.628 -48.125 1.00 95.75 96 ASN A CA 1
ATOM 72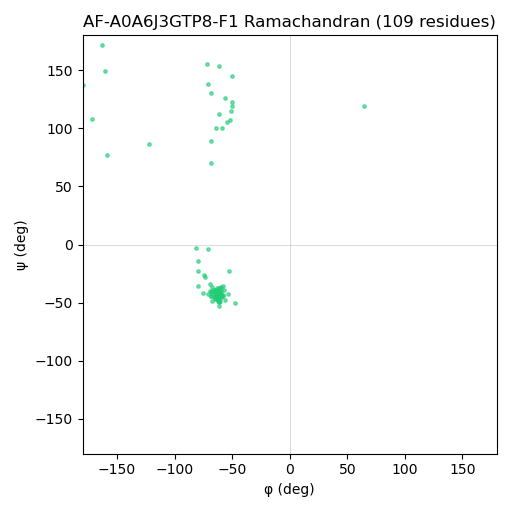4 C C . ASN A 1 96 ? 22.463 -4.890 -49.578 1.00 95.75 96 ASN A C 1
ATOM 726 O O . ASN A 1 96 ? 23.169 -5.571 -50.311 1.00 95.75 96 ASN A O 1
ATOM 730 N N . ASN A 1 97 ? 21.357 -4.292 -50.029 1.00 96.19 97 ASN A N 1
ATOM 731 C CA . ASN A 1 97 ? 20.907 -4.437 -51.412 1.00 96.19 97 ASN A CA 1
ATOM 732 C C . ASN A 1 97 ? 21.933 -3.886 -52.417 1.00 96.19 97 ASN A C 1
ATOM 734 O O . ASN A 1 97 ? 22.240 -4.547 -53.405 1.00 96.19 97 ASN A O 1
ATOM 738 N N . ILE A 1 98 ? 22.510 -2.712 -52.145 1.00 96.88 98 ILE A N 1
ATOM 739 C CA . ILE A 1 98 ? 23.554 -2.122 -52.994 1.00 96.88 98 ILE A CA 1
ATOM 740 C C . ILE A 1 98 ? 24.794 -3.023 -53.037 1.00 96.88 98 ILE A C 1
ATOM 742 O O . ILE A 1 98 ? 25.337 -3.251 -54.116 1.00 96.88 98 ILE A O 1
ATOM 746 N N . LEU A 1 99 ? 25.225 -3.558 -51.890 1.00 96.69 99 LEU A N 1
ATOM 747 C CA . LEU A 1 99 ? 26.377 -4.459 -51.808 1.00 96.69 99 LEU A CA 1
ATOM 748 C C . LEU A 1 99 ? 26.142 -5.762 -52.577 1.00 96.69 99 LEU A C 1
ATOM 750 O O . LEU A 1 99 ? 27.001 -6.151 -53.361 1.00 96.69 99 LEU A O 1
ATOM 754 N N . GLN A 1 100 ? 24.982 -6.402 -52.405 1.00 94.50 100 GLN A N 1
ATOM 755 C CA . GLN A 1 100 ? 24.619 -7.613 -53.149 1.00 94.50 100 GLN A CA 1
ATOM 756 C C . GLN A 1 100 ? 24.598 -7.362 -54.658 1.00 94.50 100 GLN A C 1
ATOM 758 O O . GLN A 1 100 ? 25.129 -8.167 -55.419 1.00 94.50 100 GLN A O 1
ATOM 763 N N . ASN A 1 101 ? 24.047 -6.223 -55.090 1.00 94.56 101 ASN A N 1
ATOM 764 C CA . ASN A 1 101 ? 2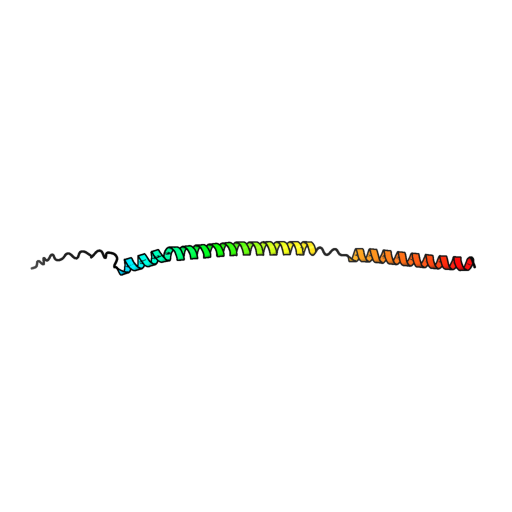4.071 -5.840 -56.497 1.00 94.56 101 ASN A CA 1
ATOM 765 C C . ASN A 1 101 ? 25.516 -5.679 -56.980 1.00 94.56 101 ASN A C 1
ATOM 767 O O . ASN A 1 101 ? 25.894 -6.325 -57.949 1.00 94.56 101 ASN A O 1
ATOM 771 N N . ALA A 1 102 ? 26.339 -4.873 -56.298 1.00 95.62 102 ALA A N 1
ATOM 772 C CA . ALA A 1 102 ? 27.749 -4.658 -56.643 1.00 95.62 102 ALA A CA 1
ATOM 773 C C . ALA A 1 102 ? 28.537 -5.975 -56.753 1.00 95.62 102 ALA A C 1
ATOM 775 O O . ALA A 1 102 ? 29.293 -6.168 -57.701 1.00 95.62 102 ALA A O 1
ATOM 776 N N . GLN A 1 103 ? 28.317 -6.901 -55.819 1.00 92.06 103 GLN A N 1
ATOM 777 C CA . GLN A 1 103 ? 28.920 -8.233 -55.840 1.00 92.06 103 GLN A CA 1
ATOM 778 C C . GLN A 1 103 ? 28.467 -9.059 -57.047 1.00 92.06 103 GLN A C 1
ATOM 780 O O . GLN A 1 103 ? 29.298 -9.713 -57.669 1.00 92.06 103 GLN A O 1
ATOM 785 N N . ALA A 1 104 ? 27.184 -9.005 -57.413 1.00 92.44 104 ALA A N 1
ATOM 786 C CA . ALA A 1 104 ? 26.684 -9.680 -58.608 1.00 92.44 104 ALA A CA 1
ATOM 787 C C . ALA A 1 104 ? 27.337 -9.136 -59.890 1.00 92.44 104 ALA A C 1
ATOM 789 O O . ALA A 1 104 ? 27.691 -9.919 -60.766 1.00 92.44 104 ALA A O 1
ATOM 790 N N . TRP A 1 105 ? 27.558 -7.818 -59.985 1.00 92.75 105 TRP A N 1
ATOM 791 C CA . TRP A 1 105 ? 28.277 -7.219 -61.118 1.00 92.75 105 TRP A CA 1
ATOM 792 C C . TRP A 1 105 ? 29.721 -7.714 -61.214 1.00 92.75 105 TRP A C 1
ATOM 794 O O . TRP A 1 105 ? 30.170 -8.052 -62.303 1.00 92.75 105 TRP A O 1
ATOM 804 N N . ILE A 1 106 ? 30.433 -7.786 -60.085 1.00 92.31 106 ILE A N 1
ATOM 805 C CA . ILE A 1 106 ? 31.806 -8.312 -60.035 1.00 92.31 106 ILE A CA 1
ATOM 806 C C . ILE A 1 106 ? 31.827 -9.778 -60.472 1.00 92.31 106 ILE A C 1
ATOM 808 O O . ILE A 1 106 ? 32.626 -10.146 -61.323 1.00 92.31 106 ILE A O 1
ATOM 812 N N . TRP A 1 107 ? 30.888 -10.588 -59.976 1.00 92.81 107 TRP A N 1
ATOM 813 C CA . TRP A 1 107 ? 30.784 -11.996 -60.360 1.00 92.81 107 TRP A CA 1
ATOM 814 C C . TRP A 1 107 ? 30.590 -12.196 -61.871 1.00 92.81 107 TRP A C 1
ATOM 816 O O . TRP A 1 107 ? 31.131 -13.143 -62.427 1.00 92.81 107 TRP A O 1
ATOM 826 N N . VAL A 1 108 ? 29.848 -11.303 -62.537 1.00 93.12 108 VAL A N 1
ATOM 827 C CA . VAL A 1 108 ? 29.651 -11.327 -64.000 1.00 93.12 108 VAL A CA 1
ATOM 828 C C . VAL A 1 108 ? 30.896 -10.875 -64.767 1.00 93.12 108 VAL A C 1
ATOM 830 O O . VAL A 1 108 ? 31.079 -11.269 -65.909 1.00 93.12 108 VAL A O 1
ATOM 833 N N . ILE A 1 109 ? 31.734 -10.020 -64.182 1.00 91.38 109 ILE A N 1
ATOM 834 C CA . ILE A 1 109 ? 32.976 -9.567 -64.823 1.00 91.38 109 ILE A CA 1
ATOM 835 C C . ILE A 1 109 ? 34.078 -10.626 -64.689 1.00 91.38 109 ILE A C 1
ATOM 837 O O . ILE A 1 109 ? 34.879 -10.787 -65.607 1.00 91.38 109 ILE A O 1
ATOM 841 N N . ASP A 1 110 ? 34.114 -11.337 -63.561 1.00 86.62 110 ASP A N 1
ATOM 842 C CA . ASP A 1 110 ? 35.140 -12.337 -63.251 1.00 86.62 110 ASP A CA 1
ATOM 843 C C . ASP A 1 110 ? 34.886 -13.725 -63.895 1.00 86.62 110 ASP A C 1
ATOM 845 O O . ASP A 1 110 ? 35.719 -14.620 -63.731 1.00 86.62 110 ASP A O 1
ATOM 849 N N . ASN A 1 111 ? 33.769 -13.929 -64.614 1.00 79.50 111 ASN A N 1
ATOM 850 C CA . ASN A 1 111 ? 33.346 -15.203 -65.230 1.00 79.50 111 ASN A CA 1
ATOM 851 C C . ASN A 1 111 ? 32.931 -15.016 -66.697 1.00 79.50 111 ASN A C 1
ATOM 853 O O . ASN A 1 111 ? 33.484 -15.724 -67.569 1.00 79.50 111 ASN A O 1
#

Radius of gyration: 50.18 Å; Cα contacts (8 Å, |Δi|>4): 1; chains: 1; bounding box: 99×50×137 Å